Protein AF-A0A2N6EKE9-F1 (afdb_monomer)

Sequence (69 aa):
MRKENGMPIYEYYCRSCDNVVEKIQREASADIPCPACGDTAQRRVSVFASSGSNSSAGACVAPPNSGFG

Secondary structure (DSSP, 8-state):
--------EEEEEETTT--EEEEE-SS--SEEE-TTTSSEEEEE-----------------PPP-----

Foldseek 3Di:
DPPCPPQDKWWWADPVVRDIDIDRHNDDDQWDQDPPPRDITGTDDDCPDPPPDPPPPPDDPDDDDDDDD

Nearest PDB structures (foldseek):
  6bzo-assembly1_J  TM=4.423E-01  e=1.320E+00  Mycobacterium tuberculosis
  6ee8-assembly1_J  TM=4.574E-01  e=1.599E+00  Mycobacterium tuberculosis
  9bcu-assembly1_P  TM=5.956E-01  e=3.917E+00  Thermococcus kodakarensis
  8rbo-assembly1_P  TM=6.026E-01  e=6.969E+00  Pyrococcus furiosus DSM 3638

pLDDT: mean 74.56, std 17.3, range [44.69, 94.12]

Structure (mmCIF, N/CA/C/O backbone):
data_AF-A0A2N6EKE9-F1
#
_entry.id   AF-A0A2N6EKE9-F1
#
loop_
_atom_site.group_PDB
_atom_site.id
_atom_site.type_symbol
_atom_site.label_atom_id
_atom_site.label_alt_id
_atom_site.label_comp_id
_atom_site.label_asym_id
_atom_site.label_entity_id
_atom_site.label_seq_id
_atom_site.pdbx_PDB_ins_code
_atom_site.Cartn_x
_atom_site.Cartn_y
_atom_site.Cartn_z
_atom_site.occupancy
_atom_s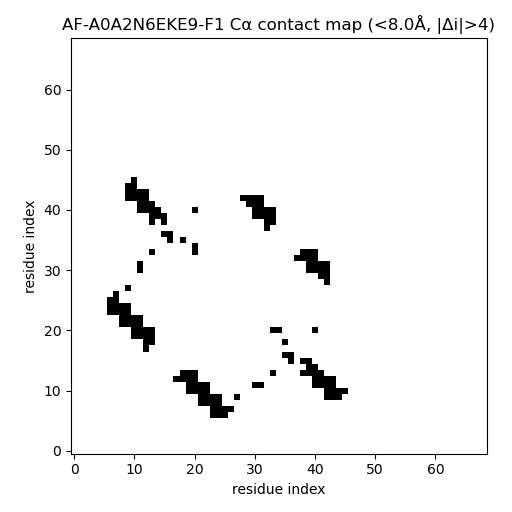ite.B_iso_or_equiv
_atom_site.auth_seq_id
_atom_site.auth_comp_id
_atom_site.auth_asym_id
_atom_site.auth_atom_id
_atom_site.pdbx_PDB_model_num
ATOM 1 N N . MET A 1 1 ? 25.158 -3.025 -19.634 1.00 45.22 1 MET A N 1
ATOM 2 C CA . MET A 1 1 ? 23.693 -2.820 -19.693 1.00 45.22 1 MET A CA 1
ATOM 3 C C . MET A 1 1 ? 23.190 -2.661 -18.263 1.00 45.22 1 MET A C 1
ATOM 5 O O . MET A 1 1 ? 23.083 -3.663 -17.567 1.00 45.22 1 MET A O 1
ATOM 9 N N . ARG A 1 2 ? 22.977 -1.436 -17.764 1.00 55.16 2 ARG A N 1
ATOM 10 C CA . ARG A 1 2 ? 22.344 -1.263 -16.447 1.00 55.16 2 ARG A CA 1
ATOM 11 C C . ARG A 1 2 ? 20.855 -1.513 -16.653 1.00 55.16 2 ARG A C 1
ATOM 13 O O . ARG A 1 2 ? 20.152 -0.633 -17.128 1.00 55.16 2 ARG A O 1
ATOM 20 N N . LYS A 1 3 ? 20.419 -2.755 -16.423 1.00 57.34 3 LYS A N 1
ATOM 21 C CA . LYS A 1 3 ? 18.997 -3.074 -16.303 1.00 57.34 3 LYS A CA 1
ATOM 22 C C . LYS A 1 3 ? 18.511 -2.313 -15.076 1.00 57.34 3 LYS A C 1
ATOM 24 O O . LYS A 1 3 ? 18.699 -2.767 -13.952 1.00 57.34 3 LYS A O 1
ATOM 29 N N . GLU A 1 4 ? 17.981 -1.118 -15.292 1.00 59.50 4 GLU A N 1
ATOM 30 C CA . GLU A 1 4 ? 17.121 -0.457 -14.324 1.00 59.50 4 GLU A CA 1
ATOM 31 C C . GLU A 1 4 ? 15.861 -1.326 -14.263 1.00 59.50 4 GLU A C 1
ATOM 33 O O . GLU A 1 4 ? 14.910 -1.148 -15.022 1.00 59.50 4 GLU A O 1
ATOM 38 N N . ASN A 1 5 ? 15.929 -2.384 -13.449 1.00 62.06 5 ASN A N 1
ATOM 39 C CA . ASN A 1 5 ? 14.771 -3.143 -13.009 1.00 62.06 5 ASN A CA 1
ATOM 40 C C . ASN A 1 5 ? 13.893 -2.127 -12.277 1.00 62.06 5 ASN A C 1
ATOM 42 O O . ASN A 1 5 ? 14.125 -1.870 -11.094 1.00 62.06 5 ASN A O 1
ATOM 46 N N . GLY A 1 6 ? 12.977 -1.483 -13.010 1.00 65.19 6 GLY A N 1
ATOM 47 C CA . GLY A 1 6 ? 12.065 -0.481 -12.475 1.00 65.19 6 GLY A CA 1
ATOM 48 C C . GLY A 1 6 ? 11.493 -1.001 -11.168 1.00 65.19 6 GLY A C 1
ATOM 49 O O . GLY A 1 6 ? 10.968 -2.113 -11.136 1.00 65.19 6 GLY A O 1
ATOM 50 N N . MET A 1 7 ? 11.712 -0.264 -10.079 1.00 80.75 7 MET A N 1
ATOM 51 C CA . MET A 1 7 ? 11.282 -0.710 -8.761 1.00 80.75 7 MET A CA 1
ATOM 52 C C . MET A 1 7 ? 9.774 -0.978 -8.819 1.00 80.75 7 MET A C 1
ATOM 54 O O . MET A 1 7 ? 9.018 -0.045 -9.098 1.00 80.75 7 MET A O 1
ATOM 58 N N . PRO A 1 8 ? 9.333 -2.232 -8.624 1.00 81.12 8 PRO A N 1
ATOM 59 C CA . PRO A 1 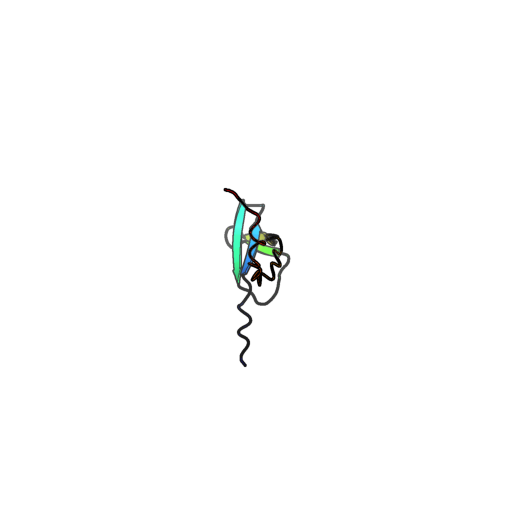8 ? 7.929 -2.557 -8.758 1.00 81.12 8 PRO A CA 1
ATOM 60 C C . PRO A 1 8 ? 7.124 -1.821 -7.687 1.00 81.12 8 PRO A C 1
ATOM 62 O O . PRO A 1 8 ? 7.528 -1.703 -6.526 1.00 81.12 8 PRO A O 1
ATOM 65 N N . ILE A 1 9 ? 5.977 -1.301 -8.112 1.00 86.38 9 ILE A N 1
ATOM 66 C CA . ILE A 1 9 ? 4.994 -0.688 -7.227 1.00 86.38 9 ILE A CA 1
ATOM 67 C C . ILE A 1 9 ? 4.061 -1.797 -6.763 1.00 86.38 9 ILE A C 1
ATOM 69 O O . ILE A 1 9 ? 3.585 -2.601 -7.566 1.00 86.38 9 ILE A O 1
ATOM 73 N N . TYR A 1 10 ? 3.818 -1.854 -5.461 1.00 88.50 10 TYR A N 1
ATOM 74 C CA . TYR A 1 10 ? 2.924 -2.824 -4.854 1.00 88.50 10 TYR A CA 1
ATOM 75 C C . TYR A 1 10 ? 1.817 -2.114 -4.092 1.00 88.50 10 TYR A C 1
ATOM 77 O O . TYR A 1 10 ? 2.068 -1.134 -3.395 1.00 88.50 10 TYR A O 1
ATOM 85 N N . GLU A 1 11 ? 0.607 -2.644 -4.193 1.00 90.62 11 GLU A N 1
ATOM 86 C CA . GLU A 1 11 ? -0.572 -2.108 -3.526 1.00 90.62 11 GLU A CA 1
ATOM 87 C C . GLU A 1 11 ? -0.862 -2.892 -2.238 1.00 90.62 11 GLU A C 1
ATOM 89 O O . GLU A 1 11 ? -0.683 -4.112 -2.170 1.00 90.62 11 GLU A O 1
ATOM 94 N N . TYR A 1 12 ? -1.301 -2.190 -1.200 1.00 91.81 12 TYR A N 1
ATOM 95 C CA . TYR A 1 12 ? -1.655 -2.730 0.107 1.00 91.81 12 TYR A CA 1
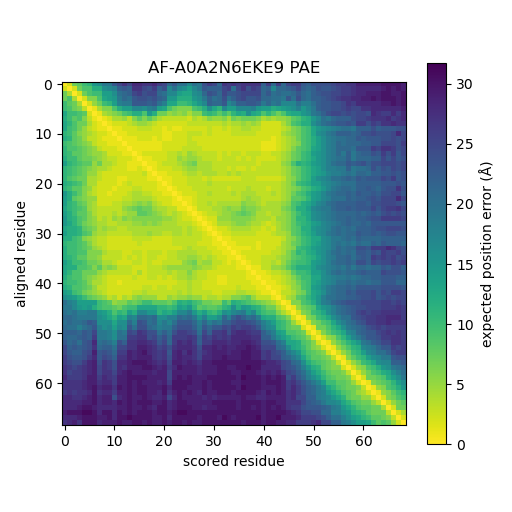ATOM 96 C C . TYR A 1 12 ? -2.992 -2.152 0.551 1.00 91.81 12 TYR A C 1
ATOM 98 O O . TYR A 1 12 ? -3.244 -0.967 0.382 1.00 91.81 12 TYR A O 1
ATOM 106 N N . TYR A 1 13 ? -3.844 -2.969 1.157 1.00 92.50 13 TYR A N 1
ATOM 107 C CA . TYR A 1 13 ? -5.142 -2.550 1.670 1.00 92.50 13 TYR A CA 1
ATOM 108 C C . TYR A 1 13 ? -5.222 -2.789 3.171 1.00 92.50 13 TYR A C 1
ATOM 110 O O . TYR A 1 13 ? -5.004 -3.906 3.657 1.00 92.50 13 TYR A O 1
ATOM 118 N N . CYS A 1 14 ? -5.546 -1.732 3.905 1.00 94.12 14 CYS A N 1
ATOM 119 C CA . CYS A 1 14 ? -5.803 -1.798 5.331 1.00 94.12 14 CYS A CA 1
ATOM 120 C C . CYS A 1 14 ? -7.297 -2.012 5.579 1.00 94.12 14 CYS A C 1
ATOM 122 O O . CYS A 1 14 ? -8.118 -1.200 5.168 1.00 94.12 14 CYS A O 1
ATOM 124 N N . ARG A 1 15 ? -7.646 -3.091 6.288 1.00 91.56 15 ARG A N 1
ATOM 125 C CA . ARG A 1 15 ? -9.033 -3.384 6.691 1.00 91.56 15 ARG A CA 1
ATOM 126 C C . ARG A 1 15 ? -9.512 -2.569 7.896 1.00 91.56 15 ARG A C 1
ATOM 128 O O . ARG A 1 15 ? -10.708 -2.534 8.133 1.00 91.56 15 ARG A O 1
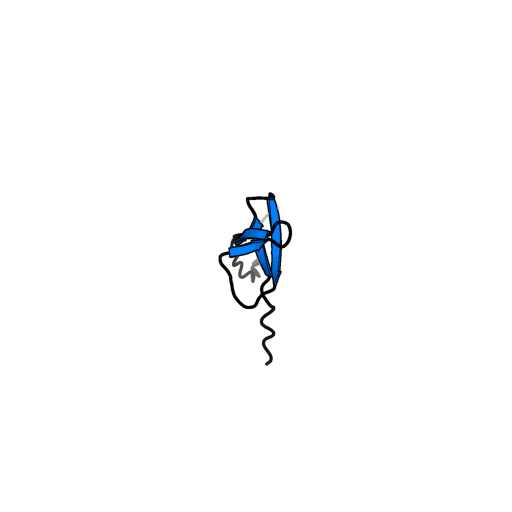ATOM 135 N N . SER A 1 16 ? -8.605 -1.962 8.664 1.00 93.19 16 SER A N 1
ATOM 136 C CA . SER A 1 16 ? -8.973 -1.195 9.864 1.00 93.19 16 SER A CA 1
ATOM 137 C C . SER A 1 16 ? -9.479 0.207 9.530 1.00 93.19 16 SER A C 1
ATOM 139 O O . SER A 1 16 ? -10.365 0.718 10.203 1.00 93.19 16 SER A O 1
ATOM 141 N N . CYS A 1 17 ? -8.915 0.838 8.498 1.00 93.94 17 CYS A N 1
ATOM 142 C CA . CYS A 1 17 ? -9.257 2.202 8.088 1.00 93.94 17 CYS A CA 1
ATOM 143 C C . CYS A 1 17 ? -9.742 2.296 6.635 1.00 93.94 17 CYS A C 1
ATOM 145 O O . CYS A 1 17 ? -9.895 3.402 6.127 1.00 93.94 17 CYS A O 1
ATOM 147 N N . ASP A 1 18 ? -9.924 1.154 5.964 1.00 92.25 18 ASP A N 1
ATOM 148 C CA . ASP A 1 18 ? -10.367 1.048 4.568 1.00 92.25 18 ASP A CA 1
ATOM 149 C C . ASP A 1 18 ? -9.515 1.831 3.550 1.00 92.25 18 ASP A C 1
ATOM 151 O O . ASP A 1 18 ? -9.976 2.180 2.464 1.00 92.25 18 ASP A O 1
ATOM 155 N N . ASN A 1 19 ? -8.239 2.076 3.865 1.00 90.56 19 ASN A N 1
ATOM 156 C CA . ASN A 1 19 ? -7.322 2.800 2.984 1.00 90.56 19 ASN A CA 1
ATOM 157 C C . ASN A 1 19 ? -6.465 1.863 2.128 1.00 90.56 19 ASN A C 1
ATOM 159 O O . ASN A 1 19 ? -6.022 0.796 2.569 1.00 90.56 19 ASN A O 1
ATOM 163 N N . VAL A 1 20 ? -6.177 2.321 0.910 1.00 90.62 20 VAL A N 1
ATOM 164 C CA . VAL A 1 20 ? -5.241 1.689 -0.023 1.00 90.62 20 VAL A CA 1
ATOM 165 C C . VAL A 1 20 ? -3.925 2.463 -0.002 1.00 90.62 20 VAL A C 1
ATOM 167 O O . VAL A 1 20 ? -3.912 3.691 0.027 1.00 90.62 20 VAL A O 1
ATOM 170 N N . VAL A 1 21 ? -2.815 1.736 0.030 1.00 90.56 21 VAL A N 1
ATOM 171 C CA . VAL A 1 21 ? -1.463 2.269 0.182 1.00 90.56 21 VAL A CA 1
ATOM 172 C C . VAL A 1 21 ? -0.583 1.672 -0.903 1.00 90.56 21 VAL A C 1
ATOM 174 O O . VAL A 1 21 ? -0.473 0.453 -1.028 1.00 90.56 21 VAL A O 1
ATOM 177 N N . GLU A 1 22 ? 0.091 2.529 -1.653 1.00 90.00 22 GLU A N 1
ATOM 178 C CA . GLU A 1 22 ? 1.009 2.134 -2.716 1.00 90.00 22 GLU A CA 1
ATOM 179 C C . GLU A 1 22 ? 2.449 2.246 -2.212 1.00 90.00 22 GLU A C 1
ATOM 181 O O . GLU A 1 22 ? 2.851 3.263 -1.642 1.00 90.00 22 GLU A O 1
ATOM 186 N N . LYS A 1 23 ? 3.250 1.195 -2.401 1.00 86.88 23 LYS A N 1
ATOM 187 C CA . LYS A 1 23 ? 4.639 1.156 -1.941 1.00 86.88 23 LYS A CA 1
ATOM 188 C C . LYS A 1 23 ? 5.570 0.666 -3.038 1.00 86.88 23 LYS A C 1
ATOM 190 O O . LYS A 1 23 ? 5.451 -0.458 -3.522 1.00 86.88 23 LYS A O 1
ATOM 195 N N . ILE A 1 24 ? 6.541 1.510 -3.377 1.00 87.06 24 ILE A N 1
ATOM 196 C CA . ILE A 1 24 ? 7.624 1.203 -4.311 1.00 87.06 24 ILE A CA 1
ATOM 197 C C . ILE A 1 24 ? 8.734 0.498 -3.538 1.00 87.06 24 ILE A C 1
ATOM 199 O O . ILE A 1 24 ? 9.341 1.082 -2.638 1.00 87.06 24 ILE A O 1
ATOM 203 N N . GLN A 1 25 ? 9.000 -0.764 -3.856 1.00 85.06 25 GLN A N 1
ATOM 204 C CA . GLN A 1 25 ? 10.065 -1.520 -3.199 1.00 85.06 25 GLN A CA 1
ATOM 205 C C . GLN A 1 25 ? 10.622 -2.597 -4.120 1.00 85.06 25 GLN A C 1
ATOM 207 O O . GLN A 1 25 ? 9.964 -3.047 -5.048 1.00 85.06 25 GLN A O 1
ATOM 212 N N . ARG A 1 26 ? 11.865 -3.016 -3.870 1.00 84.75 26 ARG A N 1
ATOM 213 C CA . ARG A 1 26 ? 12.511 -4.061 -4.677 1.00 84.75 26 ARG A CA 1
ATOM 214 C C . ARG A 1 26 ? 11.832 -5.415 -4.511 1.00 84.75 26 ARG A C 1
ATOM 216 O O . ARG A 1 26 ? 11.687 -6.142 -5.485 1.00 84.75 26 ARG A O 1
ATOM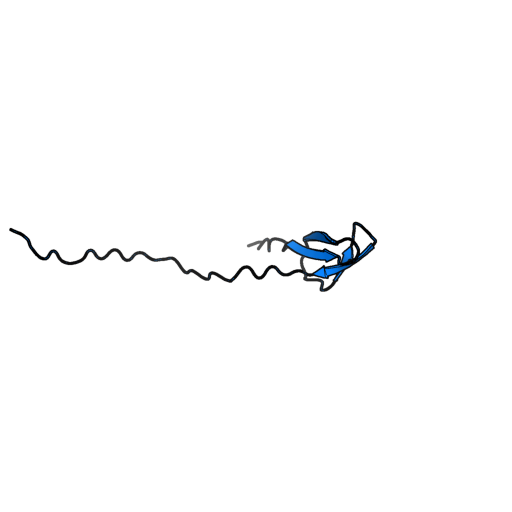 223 N N . GLU A 1 27 ? 11.405 -5.721 -3.292 1.00 82.69 27 GLU A N 1
ATOM 224 C CA . GLU A 1 27 ? 10.848 -7.016 -2.927 1.00 82.69 27 GLU A CA 1
ATOM 225 C C . GLU A 1 27 ? 9.435 -6.909 -2.390 1.00 82.69 27 GLU A C 1
ATOM 227 O O . GLU A 1 27 ? 8.977 -5.873 -1.916 1.00 82.69 27 GLU A O 1
ATOM 232 N N . ALA A 1 28 ? 8.742 -8.028 -2.488 1.00 81.62 28 ALA A N 1
ATOM 233 C CA . ALA A 1 28 ? 7.358 -8.136 -2.139 1.00 81.62 28 ALA A CA 1
ATOM 234 C C . ALA A 1 28 ? 7.130 -8.448 -0.656 1.00 81.62 28 ALA A C 1
ATOM 236 O O . ALA A 1 28 ? 7.379 -9.569 -0.234 1.00 81.62 28 ALA A O 1
ATOM 237 N N . SER A 1 29 ? 6.578 -7.513 0.124 1.00 88.31 29 SER A N 1
ATOM 238 C CA . SER A 1 29 ? 6.105 -7.816 1.491 1.00 88.31 29 SER A CA 1
ATOM 239 C C . SER A 1 29 ? 4.656 -8.311 1.480 1.00 88.31 29 SER A C 1
ATOM 241 O O . SER A 1 29 ? 3.845 -7.773 0.717 1.00 88.31 29 SER A O 1
ATOM 243 N N . ALA A 1 30 ? 4.330 -9.298 2.321 1.00 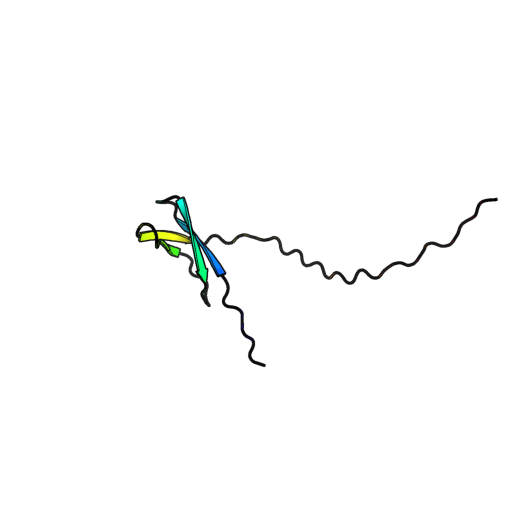86.31 30 ALA A N 1
ATOM 244 C CA . ALA A 1 30 ? 2.967 -9.811 2.502 1.00 86.31 30 ALA A CA 1
ATOM 245 C C . ALA A 1 30 ? 2.067 -8.798 3.229 1.00 86.31 30 ALA A C 1
ATOM 247 O O . ALA A 1 30 ? 0.931 -8.555 2.817 1.00 86.31 30 ALA A O 1
ATOM 248 N N . ASP A 1 31 ? 2.623 -8.144 4.241 1.00 90.38 31 ASP A N 1
ATOM 249 C CA . ASP A 1 31 ? 1.979 -7.124 5.052 1.00 90.38 31 ASP A CA 1
ATOM 250 C C . ASP A 1 31 ? 2.937 -5.958 5.331 1.00 90.38 31 ASP A C 1
ATOM 252 O O . ASP A 1 31 ? 4.162 -6.102 5.282 1.00 90.38 31 ASP A O 1
ATOM 256 N N . ILE A 1 32 ? 2.366 -4.772 5.544 1.00 92.38 32 ILE A N 1
ATOM 257 C CA . ILE A 1 32 ? 3.089 -3.566 5.956 1.00 92.38 32 ILE A CA 1
ATOM 258 C C . ILE A 1 32 ? 2.275 -2.809 7.011 1.00 92.38 32 ILE A C 1
ATOM 260 O O . ILE A 1 32 ? 1.045 -2.882 6.996 1.00 92.38 32 ILE A O 1
ATOM 264 N N . PRO A 1 33 ? 2.918 -2.023 7.890 1.00 92.62 33 PRO A N 1
ATOM 265 C CA . PRO A 1 33 ? 2.197 -1.075 8.728 1.00 92.62 33 PRO A CA 1
ATOM 266 C C . PRO A 1 33 ? 1.535 -0.002 7.855 1.00 92.62 33 PRO A C 1
ATOM 268 O O . PRO A 1 33 ? 2.163 0.579 6.965 1.00 92.62 33 PRO A O 1
ATOM 271 N N . CYS A 1 34 ? 0.257 0.258 8.108 1.00 92.69 34 CYS A N 1
ATOM 272 C CA . CYS A 1 34 ? -0.523 1.273 7.427 1.00 92.69 34 CYS A CA 1
ATOM 273 C C . CYS A 1 34 ? -0.014 2.663 7.845 1.00 92.69 34 CYS A C 1
ATOM 275 O O . CYS A 1 34 ? -0.050 2.982 9.032 1.00 92.69 34 CYS A O 1
ATOM 277 N N . PRO A 1 35 ? 0.405 3.530 6.909 1.00 89.19 35 PRO A N 1
ATOM 278 C CA . PRO A 1 35 ? 0.859 4.879 7.236 1.00 89.19 35 PRO A CA 1
ATOM 279 C C . PRO A 1 35 ? -0.272 5.806 7.714 1.00 89.19 35 PRO A C 1
ATOM 281 O O . PRO A 1 35 ? 0.021 6.875 8.236 1.00 89.19 35 PRO A O 1
ATOM 284 N N . ALA A 1 36 ? -1.545 5.423 7.541 1.00 90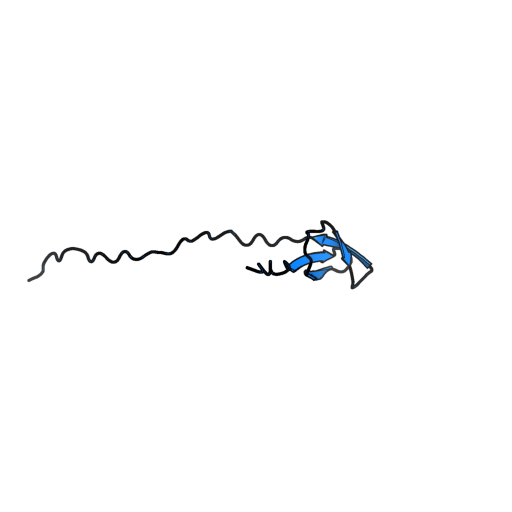.88 36 ALA A N 1
ATOM 285 C CA . ALA A 1 36 ? -2.693 6.230 7.956 1.00 90.88 36 ALA A CA 1
ATOM 286 C C . ALA A 1 36 ? -3.111 5.986 9.417 1.00 90.88 36 ALA A C 1
ATOM 288 O O . ALA A 1 36 ? -3.399 6.942 10.130 1.00 90.88 36 ALA A O 1
ATOM 289 N N . CYS A 1 37 ? -3.149 4.728 9.872 1.00 92.50 37 CYS A N 1
ATOM 290 C CA . CYS A 1 37 ? -3.607 4.378 11.227 1.00 92.50 37 CYS A CA 1
ATOM 291 C C . CYS A 1 37 ? -2.620 3.527 12.042 1.00 92.50 37 CYS A C 1
ATOM 293 O O . CYS A 1 37 ? -2.815 3.366 13.241 1.00 92.50 37 CYS A O 1
ATOM 295 N N . GLY A 1 38 ? -1.565 2.985 11.427 1.00 90.88 38 GLY A N 1
ATOM 296 C CA . GLY A 1 38 ? -0.590 2.106 12.083 1.00 90.88 38 GLY A CA 1
ATOM 297 C C . GLY A 1 38 ? -0.966 0.619 12.117 1.00 90.88 38 GLY A C 1
ATOM 298 O O . GLY A 1 38 ? -0.118 -0.201 12.459 1.00 90.88 38 GLY A O 1
ATOM 299 N N . ASP A 1 39 ? -2.188 0.249 11.723 1.00 94.00 39 ASP A N 1
ATOM 300 C CA . ASP A 1 39 ? -2.626 -1.152 11.629 1.00 94.00 39 ASP A CA 1
ATOM 301 C C . ASP A 1 39 ? -1.929 -1.939 10.515 1.00 94.00 39 ASP A C 1
ATOM 303 O O . ASP A 1 39 ? -1.244 -1.396 9.654 1.00 94.00 39 ASP A O 1
ATOM 307 N N . THR A 1 40 ? -2.155 -3.250 10.475 1.00 92.94 40 THR A N 1
ATOM 308 C CA . THR A 1 40 ? -1.622 -4.112 9.414 1.00 92.94 40 THR A CA 1
ATOM 309 C C . THR A 1 40 ? -2.388 -3.920 8.098 1.00 92.94 40 THR A C 1
ATOM 311 O O . THR A 1 40 ? -3.594 -4.163 8.015 1.00 92.94 40 THR A O 1
ATOM 314 N N . ALA A 1 41 ? -1.681 -3.517 7.043 1.00 93.31 41 ALA A N 1
ATOM 315 C CA . ALA A 1 41 ? -2.179 -3.483 5.673 1.00 93.31 41 ALA A CA 1
ATOM 316 C C . ALA A 1 41 ? -1.667 -4.703 4.899 1.00 93.31 41 ALA A C 1
ATOM 318 O O . ALA A 1 41 ? -0.473 -4.998 4.900 1.00 93.31 41 ALA A O 1
ATOM 319 N N . GLN A 1 42 ? -2.569 -5.409 4.221 1.00 92.25 42 GLN A N 1
ATOM 320 C CA .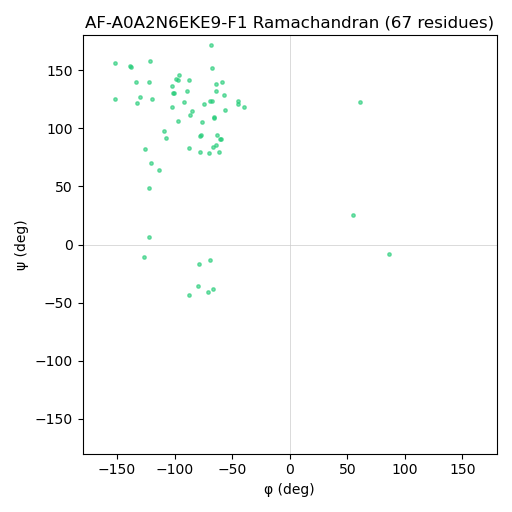 GLN A 1 42 ? -2.250 -6.633 3.484 1.00 92.25 42 GLN A CA 1
ATOM 321 C C . GLN A 1 42 ? -2.027 -6.324 2.012 1.00 92.25 42 GLN A C 1
ATOM 323 O O . GLN A 1 42 ? -2.754 -5.518 1.430 1.00 92.25 42 GLN A O 1
ATOM 328 N N . ARG A 1 43 ? -1.055 -6.988 1.389 1.00 89.12 43 ARG A N 1
ATOM 329 C CA . ARG A 1 43 ? -0.797 -6.835 -0.042 1.00 89.12 43 ARG A CA 1
ATOM 330 C C . ARG A 1 43 ? -2.045 -7.167 -0.859 1.00 89.12 43 ARG A C 1
ATOM 332 O O . ARG A 1 43 ? -2.582 -8.271 -0.772 1.00 89.12 43 ARG A O 1
ATOM 339 N N . ARG A 1 44 ? -2.420 -6.252 -1.747 1.00 86.50 44 ARG A N 1
ATOM 340 C CA . ARG A 1 44 ? -3.317 -6.521 -2.866 1.00 86.50 44 ARG A CA 1
ATOM 341 C C . ARG A 1 44 ? -2.492 -6.651 -4.135 1.00 86.50 44 ARG A C 1
ATOM 343 O O . ARG A 1 44 ? -1.786 -5.741 -4.550 1.00 86.50 44 ARG A O 1
ATOM 350 N N . VAL A 1 45 ? -2.555 -7.826 -4.744 1.00 71.75 45 VAL A N 1
ATOM 351 C CA . VAL A 1 45 ? -2.037 -8.039 -6.094 1.00 71.75 45 VAL A CA 1
ATOM 352 C C . VAL A 1 45 ? -3.231 -7.908 -7.023 1.00 71.75 45 VAL A C 1
ATOM 354 O O . VAL A 1 45 ? -4.088 -8.789 -7.043 1.00 71.75 45 VAL A O 1
ATOM 357 N N . SER A 1 46 ? -3.316 -6.803 -7.765 1.00 63.09 46 SER A N 1
ATOM 358 C CA . SER A 1 46 ? -4.237 -6.750 -8.898 1.00 63.09 46 SER A CA 1
ATOM 359 C C . SER A 1 46 ? -3.740 -7.753 -9.929 1.00 63.09 46 SER A C 1
ATOM 361 O O . SER A 1 46 ? -2.690 -7.565 -10.545 1.00 63.09 46 SER A O 1
ATOM 363 N N . VAL A 1 47 ? -4.479 -8.850 -10.083 1.00 59.06 47 VAL A N 1
ATOM 364 C CA . VAL A 1 47 ? -4.285 -9.800 -11.176 1.00 59.06 47 VAL A CA 1
ATOM 365 C C . VAL A 1 47 ? -4.746 -9.098 -12.450 1.00 59.06 47 VAL A C 1
ATOM 367 O O . VAL A 1 47 ? -5.860 -9.303 -12.923 1.00 59.06 47 VAL A O 1
ATOM 370 N N . PHE A 1 48 ? -3.911 -8.223 -13.006 1.00 53.06 48 PHE A N 1
ATOM 371 C CA . PHE A 1 48 ? -4.074 -7.856 -14.402 1.00 53.06 48 PHE A CA 1
ATOM 372 C C . PHE A 1 48 ? -3.792 -9.123 -15.201 1.00 53.06 48 PHE A C 1
ATOM 374 O O . PHE A 1 48 ? -2.672 -9.638 -15.204 1.00 53.06 48 PHE A O 1
ATOM 381 N N . ALA A 1 49 ? -4.858 -9.666 -15.793 1.00 48.72 49 ALA A N 1
ATOM 382 C CA . ALA A 1 49 ? -4.807 -10.814 -16.674 1.00 48.72 49 ALA A CA 1
ATOM 383 C C . ALA A 1 49 ? -3.648 -10.628 -17.654 1.00 48.72 49 ALA A C 1
ATOM 385 O O . ALA A 1 49 ? -3.562 -9.615 -18.351 1.00 48.72 49 ALA A O 1
ATOM 386 N N . SER A 1 50 ? -2.735 -11.593 -17.677 1.00 49.91 50 SER A N 1
ATOM 387 C CA . SER A 1 50 ? -1.670 -11.657 -18.661 1.00 49.91 50 SER A CA 1
ATOM 388 C C . SER A 1 50 ? -2.303 -11.763 -20.049 1.00 49.91 50 SER A C 1
ATOM 390 O O . SER A 1 50 ? -2.567 -12.860 -20.528 1.00 49.91 50 SER A O 1
ATOM 392 N N . SER A 1 51 ? -2.551 -10.637 -20.720 1.00 45.59 51 SER A N 1
ATOM 393 C CA . SER A 1 51 ? -2.711 -10.651 -22.171 1.00 45.59 51 SER A CA 1
ATOM 394 C C . SER A 1 51 ? -1.313 -10.732 -22.766 1.00 45.59 51 SER A C 1
ATOM 396 O O . SER A 1 51 ? -0.709 -9.742 -23.176 1.00 45.59 51 SER A O 1
ATOM 398 N N . GLY A 1 52 ? -0.773 -11.950 -22.763 1.00 53.56 52 GLY A N 1
ATOM 399 C CA . GLY A 1 52 ? 0.234 -12.344 -23.729 1.00 53.56 52 GLY A CA 1
ATOM 400 C C . GLY A 1 52 ? -0.414 -12.306 -25.106 1.00 53.56 52 GLY A C 1
ATOM 401 O O . GLY A 1 52 ? -0.928 -13.312 -25.575 1.00 53.56 52 GLY A O 1
ATOM 402 N N . SER A 1 53 ? -0.418 -11.138 -25.740 1.00 44.69 53 SER A N 1
ATOM 403 C CA . SER A 1 53 ? -0.726 -11.017 -27.159 1.00 44.69 53 SER A CA 1
ATOM 404 C C . SER A 1 53 ? 0.575 -10.710 -27.882 1.00 44.69 53 SER A C 1
ATOM 406 O O . SER A 1 53 ? 0.990 -9.561 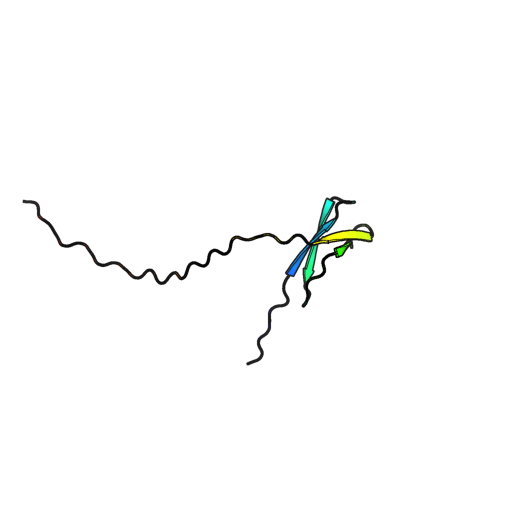-28.014 1.00 44.69 53 SER A O 1
ATOM 408 N N . ASN A 1 54 ? 1.239 -11.776 -28.328 1.00 54.00 54 ASN A N 1
ATOM 409 C CA . ASN A 1 54 ? 2.213 -11.725 -29.409 1.00 54.00 54 ASN A CA 1
ATOM 410 C C . ASN A 1 54 ? 1.488 -11.245 -30.679 1.00 54.00 54 ASN A C 1
ATOM 412 O O . ASN A 1 54 ? 1.090 -12.043 -31.528 1.00 54.00 54 ASN A O 1
ATOM 416 N N . SER A 1 55 ? 1.268 -9.939 -30.791 1.00 53.81 55 SER A N 1
ATOM 417 C CA . SER A 1 55 ? 0.679 -9.321 -31.973 1.00 53.81 55 SER A CA 1
ATOM 418 C C . SER A 1 55 ? 1.786 -8.995 -32.968 1.00 53.81 55 SER A C 1
ATOM 420 O O . SER A 1 55 ? 2.277 -7.876 -33.051 1.00 53.81 55 SER A O 1
ATOM 422 N N . SER A 1 56 ? 2.173 -9.994 -33.754 1.00 53.78 56 SER A N 1
ATOM 423 C CA . SER A 1 56 ? 2.562 -9.775 -35.150 1.00 53.78 56 SER A CA 1
ATOM 424 C C . SER A 1 56 ? 1.520 -10.468 -36.022 1.00 53.78 56 SER A C 1
ATOM 426 O O . SER A 1 56 ? 1.788 -11.454 -36.698 1.00 53.78 56 SER A O 1
ATOM 428 N N . ALA A 1 57 ? 0.285 -9.969 -35.942 1.00 56.16 57 ALA A N 1
ATOM 429 C CA . ALA A 1 57 ? -0.737 -10.229 -36.941 1.00 56.16 57 ALA A CA 1
ATOM 430 C C . ALA A 1 57 ? -0.437 -9.322 -38.142 1.00 56.16 57 ALA A C 1
ATOM 432 O O . ALA A 1 57 ? -0.810 -8.154 -38.168 1.00 56.16 57 ALA A O 1
ATOM 433 N N . GLY A 1 58 ? 0.297 -9.865 -39.108 1.00 55.66 58 GLY A N 1
ATOM 434 C CA . GLY A 1 58 ? 0.518 -9.271 -40.423 1.00 55.66 58 GLY A CA 1
ATOM 435 C C . GLY A 1 58 ? 0.047 -10.221 -41.518 1.00 55.66 58 GLY A C 1
ATOM 436 O O . GLY A 1 58 ? 0.806 -10.526 -42.427 1.00 55.66 58 GLY A O 1
ATOM 437 N N . ALA A 1 59 ? -1.172 -10.755 -41.396 1.00 58.38 59 ALA A N 1
ATOM 438 C CA . ALA A 1 59 ? -1.812 -11.536 -42.447 1.00 58.38 59 ALA A CA 1
ATOM 439 C C . ALA A 1 59 ? -2.964 -10.720 -43.046 1.00 58.38 59 ALA A C 1
ATOM 441 O O . ALA A 1 59 ? -4.072 -10.703 -42.519 1.00 58.38 59 ALA A O 1
ATOM 442 N N . CYS A 1 60 ? -2.696 -10.062 -44.169 1.00 52.56 60 CYS A N 1
ATOM 443 C CA . CYS A 1 60 ? -3.715 -9.662 -45.131 1.00 52.56 60 CYS A CA 1
ATOM 444 C C . CYS A 1 60 ? -3.379 -10.310 -46.480 1.00 52.56 60 CYS A C 1
ATOM 446 O O . CYS A 1 60 ? -2.963 -9.655 -47.429 1.00 52.56 60 CYS A O 1
ATOM 448 N N . VAL A 1 61 ? -3.536 -11.634 -46.566 1.00 58.81 61 VAL A N 1
ATOM 449 C CA . VAL A 1 61 ? -3.695 -12.275 -47.875 1.00 58.81 61 VAL A CA 1
ATOM 450 C C . VAL A 1 61 ? -5.126 -11.994 -48.325 1.00 58.81 61 VAL A C 1
ATOM 452 O O . VAL A 1 61 ? -6.088 -12.498 -47.749 1.00 58.81 61 VAL A O 1
ATOM 455 N N . ALA A 1 62 ? -5.269 -11.083 -49.285 1.00 61.75 62 ALA A N 1
ATOM 456 C CA . ALA A 1 62 ? -6.548 -10.785 -49.912 1.00 61.75 62 ALA A CA 1
ATOM 457 C C . ALA A 1 62 ? -7.124 -12.064 -50.561 1.00 61.75 62 ALA A C 1
ATOM 459 O O . ALA A 1 62 ? -6.362 -12.839 -51.147 1.00 61.75 62 ALA A O 1
ATOM 460 N N . PRO A 1 63 ? -8.441 -12.316 -50.461 1.00 64.94 63 PRO A N 1
ATOM 461 C CA . PRO A 1 63 ? -9.063 -13.483 -51.079 1.00 64.94 63 PRO A CA 1
ATOM 462 C C . PRO A 1 63 ? -9.041 -13.385 -52.618 1.00 64.94 63 PRO A C 1
ATOM 464 O O . PRO A 1 63 ? -9.060 -12.277 -53.163 1.00 64.94 63 PRO A O 1
ATOM 467 N N . PRO A 1 64 ? -9.030 -14.521 -53.343 1.00 55.03 64 PRO A N 1
ATOM 468 C CA . PRO A 1 64 ? -9.104 -14.518 -54.797 1.00 55.03 64 PRO A CA 1
ATOM 469 C C . PRO A 1 64 ? -10.479 -14.013 -55.256 1.00 55.03 64 PRO A C 1
ATOM 471 O O . PRO A 1 64 ? -11.520 -14.554 -54.885 1.00 55.03 64 PRO A O 1
ATOM 474 N N . ASN A 1 65 ? -10.461 -12.962 -56.076 1.00 58.84 65 ASN A N 1
ATOM 475 C CA . ASN A 1 65 ? -11.587 -12.472 -56.872 1.00 58.84 65 ASN A CA 1
ATOM 476 C C . ASN A 1 65 ? -12.405 -13.638 -57.466 1.00 58.84 65 ASN A C 1
ATOM 478 O O . ASN A 1 65 ? -11.891 -14.398 -58.284 1.00 58.84 65 ASN A O 1
ATOM 482 N N . SER A 1 66 ? -13.680 -13.729 -57.081 1.00 62.69 66 SER A N 1
ATOM 483 C CA . SER A 1 66 ? -14.704 -14.544 -57.740 1.00 62.69 66 SER A CA 1
ATOM 484 C C . SER A 1 66 ? -15.911 -13.657 -58.091 1.00 62.69 66 SER A C 1
ATOM 486 O O . SER A 1 66 ? -16.853 -13.572 -57.317 1.00 62.69 66 SER A O 1
ATOM 488 N N . GLY A 1 67 ? -15.808 -12.947 -59.224 1.00 62.34 67 GLY A N 1
ATOM 489 C CA . GLY A 1 67 ? -16.818 -12.782 -60.289 1.00 62.34 67 GLY A CA 1
ATOM 490 C C . GLY A 1 67 ? -18.191 -12.143 -60.013 1.00 62.34 67 GLY A C 1
ATOM 491 O O . GLY A 1 67 ? -19.003 -12.736 -59.317 1.00 62.34 67 GLY A O 1
ATOM 492 N N . PHE A 1 68 ? -18.510 -11.059 -60.746 1.00 56.19 68 PHE A N 1
ATOM 493 C CA . PHE A 1 68 ? -19.877 -10.664 -61.144 1.00 56.19 68 PHE A CA 1
ATOM 494 C C . PHE A 1 68 ? -19.854 -9.865 -62.468 1.00 56.19 68 PHE A C 1
ATOM 496 O O . PHE A 1 68 ? -19.189 -8.834 -62.511 1.00 56.19 68 PHE A O 1
ATOM 503 N N . GLY A 1 69 ? -20.619 -10.309 -63.480 1.00 45.22 69 GLY A N 1
ATOM 504 C CA . GLY A 1 69 ? -21.158 -9.486 -64.586 1.00 45.22 69 GLY A CA 1
ATOM 505 C C . GLY A 1 69 ? -20.232 -9.135 -65.740 1.00 45.22 69 GLY A C 1
ATOM 506 O O . GLY A 1 69 ? -19.599 -8.064 -65.658 1.00 45.22 69 GLY A O 1
#

Radius of gyration: 23.79 Å; Cα contacts (8 Å, |Δi|>4): 82; chains: 1; bounding box: 45×21×77 Å

Solvent-accessible surface area (backbone atoms only — not comparable to full-atom values): 4834 Å² total; per-residue (Å²): 133,87,77,76,71,70,63,46,73,43,41,25,40,22,81,88,77,73,44,75,47,81,45,76,38,90,67,89,64,69,61,44,71,31,92,87,79,62,48,73,12,38,54,47,78,79,80,71,75,82,79,82,69,88,78,78,84,82,82,81,81,76,77,82,87,81,88,83,138

Mean predicted aligned error: 14.37 Å